Protein AF-A0A1V1ZGG3-F1 (afdb_monomer_lite)

pLDDT: mean 71.52, std 16.76, range [38.59, 93.38]

Structure (mmCIF, N/CA/C/O backbone):
data_AF-A0A1V1ZGG3-F1
#
_entry.id   AF-A0A1V1ZGG3-F1
#
loop_
_atom_site.group_PDB
_atom_site.id
_atom_site.type_symbol
_atom_site.label_atom_id
_atom_site.label_alt_id
_atom_site.label_comp_id
_atom_site.label_asym_id
_atom_site.label_entity_id
_atom_site.label_seq_id
_atom_site.pdbx_PDB_ins_code
_atom_site.Cartn_x
_atom_site.Cartn_y
_atom_site.Cartn_z
_atom_site.occupancy
_atom_site.B_iso_or_equiv
_atom_site.auth_seq_id
_atom_site.auth_comp_id
_atom_site.auth_asym_id
_atom_site.auth_atom_id
_atom_site.pdbx_PDB_model_num
ATOM 1 N N . MET A 1 1 ? 74.181 4.636 -31.728 1.00 47.56 1 MET A N 1
ATOM 2 C CA . MET A 1 1 ? 72.872 4.393 -31.079 1.00 47.56 1 MET A CA 1
ATOM 3 C C . MET A 1 1 ? 72.251 5.732 -30.737 1.00 47.56 1 MET A C 1
ATOM 5 O O . MET A 1 1 ? 72.722 6.332 -29.792 1.00 47.56 1 MET A O 1
ATOM 9 N N . ASN A 1 2 ? 71.294 6.224 -31.530 1.00 45.53 2 ASN A N 1
ATOM 10 C CA . ASN A 1 2 ? 70.397 7.345 -31.198 1.00 45.53 2 ASN A CA 1
ATOM 11 C C . ASN A 1 2 ? 69.376 7.487 -32.340 1.00 45.53 2 ASN A C 1
ATOM 13 O O . ASN A 1 2 ? 69.535 8.330 -33.212 1.00 45.53 2 ASN A O 1
ATOM 17 N N . PHE A 1 3 ? 68.368 6.614 -32.387 1.00 45.53 3 PHE A N 1
ATOM 18 C CA . PHE A 1 3 ? 67.240 6.777 -33.323 1.00 45.53 3 PHE A CA 1
ATOM 19 C C . PHE A 1 3 ? 65.883 6.365 -32.722 1.00 45.53 3 PHE A C 1
ATOM 21 O O . PHE A 1 3 ? 64.872 6.354 -33.410 1.00 45.53 3 PHE A O 1
ATOM 28 N N . ILE A 1 4 ? 65.835 6.073 -31.414 1.00 53.41 4 ILE A N 1
ATOM 29 C CA . ILE A 1 4 ? 64.627 5.613 -30.699 1.00 53.41 4 ILE A CA 1
ATOM 30 C C . ILE A 1 4 ? 64.236 6.629 -29.616 1.00 53.41 4 ILE A C 1
ATOM 32 O O . ILE A 1 4 ? 64.001 6.288 -28.463 1.00 53.41 4 ILE A O 1
ATOM 36 N N . LYS A 1 5 ? 64.238 7.922 -29.948 1.00 44.56 5 LYS A N 1
ATOM 37 C CA . LYS A 1 5 ? 63.677 8.957 -29.054 1.00 44.56 5 LYS A CA 1
ATOM 38 C C . LYS A 1 5 ? 62.663 9.879 -29.728 1.00 44.56 5 LYS A C 1
ATOM 40 O O . LYS A 1 5 ? 61.974 10.613 -29.036 1.00 44.56 5 LYS A O 1
ATOM 45 N N . SER A 1 6 ? 62.496 9.781 -31.048 1.00 47.16 6 SER A N 1
ATOM 46 C CA . SER A 1 6 ? 61.600 10.652 -31.821 1.00 47.16 6 SER A CA 1
ATOM 47 C C . SER A 1 6 ? 60.366 9.931 -32.379 1.00 47.16 6 SER A C 1
ATOM 49 O O . SER A 1 6 ? 59.844 10.326 -33.415 1.00 47.16 6 SER A O 1
ATOM 51 N N . LEU A 1 7 ? 59.897 8.868 -31.715 1.00 43.25 7 LEU A N 1
ATOM 52 C CA . LEU A 1 7 ? 58.613 8.225 -32.048 1.00 43.25 7 LEU A CA 1
ATOM 53 C C . LEU A 1 7 ? 57.619 8.202 -30.873 1.00 43.25 7 LEU A C 1
ATOM 55 O O . LEU A 1 7 ? 56.515 7.694 -31.007 1.00 43.25 7 LEU A O 1
ATOM 59 N N . PHE A 1 8 ? 57.978 8.789 -29.727 1.00 46.00 8 PHE A N 1
ATOM 60 C CA . PHE A 1 8 ? 57.129 8.793 -28.526 1.00 46.00 8 PHE A CA 1
ATOM 61 C C . PHE A 1 8 ? 56.302 10.071 -28.330 1.00 46.00 8 PHE A C 1
ATOM 63 O O . PHE A 1 8 ? 55.554 10.172 -27.364 1.00 46.00 8 PHE A O 1
ATOM 70 N N . LEU A 1 9 ? 56.419 11.047 -29.233 1.00 45.72 9 LEU A N 1
ATOM 71 C CA . LEU A 1 9 ? 55.769 12.355 -29.087 1.00 45.72 9 LEU A CA 1
ATOM 72 C C . LEU A 1 9 ? 54.541 12.560 -29.982 1.00 45.72 9 LEU A C 1
ATOM 74 O O . LEU A 1 9 ? 53.894 13.595 -29.870 1.00 45.72 9 LEU A O 1
ATOM 78 N N . PHE A 1 10 ? 54.166 11.581 -30.814 1.00 43.19 10 PHE A N 1
ATOM 79 C CA . PHE A 1 10 ? 52.987 11.707 -31.683 1.00 43.19 10 PHE A CA 1
ATOM 80 C C . PHE A 1 10 ? 51.725 11.004 -31.155 1.00 43.19 10 PHE A C 1
ATOM 82 O O . PHE A 1 10 ? 50.633 11.235 -31.661 1.00 43.19 10 PHE A O 1
ATOM 89 N N . THR A 1 11 ? 51.819 10.184 -30.106 1.00 46.72 11 THR A N 1
ATOM 90 C CA . THR A 1 11 ? 50.662 9.435 -29.575 1.00 46.72 11 THR A CA 1
ATOM 91 C C . THR A 1 11 ? 49.850 10.179 -28.515 1.00 46.72 11 THR A C 1
ATOM 93 O O . THR A 1 11 ? 48.767 9.721 -28.160 1.00 46.72 11 THR A O 1
ATOM 96 N N . ILE A 1 12 ? 50.302 11.343 -28.037 1.00 49.97 12 ILE A N 1
ATOM 97 C CA . ILE A 1 12 ? 49.595 12.087 -26.977 1.00 49.97 12 ILE A CA 1
ATOM 98 C C . ILE A 1 12 ? 48.511 13.023 -27.548 1.00 49.97 12 ILE A C 1
ATOM 100 O O . ILE A 1 12 ? 47.586 13.404 -26.836 1.00 49.97 12 ILE A O 1
ATOM 104 N N . PHE A 1 13 ? 48.534 13.337 -28.848 1.00 44.72 13 PHE A N 1
ATOM 105 C CA . PHE A 1 13 ? 47.589 14.302 -29.429 1.00 44.72 13 PHE A CA 1
ATOM 106 C C . PHE A 1 13 ? 46.257 13.703 -29.917 1.00 44.72 13 PHE A C 1
ATOM 108 O O . PHE A 1 13 ? 45.306 14.443 -30.160 1.00 44.72 13 PHE A O 1
ATOM 115 N N . CYS A 1 14 ? 46.127 12.374 -30.005 1.00 46.19 14 CYS A N 1
ATOM 116 C CA . CYS A 1 14 ? 44.873 11.738 -30.438 1.00 46.19 14 CYS A CA 1
ATOM 117 C C . CYS A 1 14 ? 43.852 11.506 -29.311 1.00 46.19 14 CYS A C 1
ATOM 119 O O . CYS A 1 14 ? 42.722 11.129 -29.604 1.00 46.19 14 CYS A O 1
ATOM 121 N N . GLN A 1 15 ? 44.188 11.755 -28.040 1.00 45.03 15 GLN A N 1
ATOM 122 C CA . GLN A 1 15 ? 43.235 11.555 -26.934 1.00 45.03 15 GLN A CA 1
ATOM 123 C C . GLN A 1 15 ? 42.323 12.760 -26.646 1.00 45.03 15 GLN A C 1
ATOM 125 O O . GLN A 1 15 ? 41.449 12.662 -25.790 1.00 45.03 15 GLN A O 1
ATOM 130 N N . LEU A 1 16 ? 42.466 13.881 -27.365 1.00 47.28 16 LEU A N 1
ATOM 131 C CA . LEU A 1 16 ? 41.717 15.114 -27.072 1.00 47.28 16 LEU A CA 1
ATOM 132 C C . LEU A 1 16 ? 40.531 15.408 -28.005 1.00 47.28 16 LEU A C 1
ATOM 134 O O . LEU A 1 16 ? 39.788 16.349 -27.746 1.00 47.28 16 LEU A O 1
ATOM 138 N N . VAL A 1 17 ? 40.284 14.597 -29.041 1.00 45.75 17 VAL A N 1
ATOM 139 C CA . VAL A 1 17 ? 39.146 14.803 -29.968 1.00 45.75 17 VAL A CA 1
ATOM 140 C C . VAL A 1 17 ? 38.328 13.526 -30.140 1.00 45.75 17 VAL A C 1
ATOM 142 O O . VAL A 1 17 ? 37.977 13.088 -31.230 1.00 45.75 17 VAL A O 1
ATOM 145 N N . SER A 1 18 ? 38.008 12.887 -29.024 1.00 39.28 18 SER A N 1
ATOM 146 C CA . SER A 1 18 ? 36.837 12.011 -28.941 1.00 39.28 18 SER A CA 1
ATOM 147 C C . SER A 1 18 ? 36.052 12.329 -27.676 1.00 39.28 18 SER A C 1
ATOM 149 O O . SER A 1 18 ? 35.571 11.449 -26.976 1.00 39.28 18 SER A O 1
ATOM 151 N N . CYS A 1 19 ? 35.858 13.629 -27.432 1.00 43.53 19 CYS A N 1
ATOM 152 C CA . CYS A 1 19 ? 34.674 14.131 -26.742 1.00 43.53 19 CYS A CA 1
ATOM 153 C C . CYS A 1 19 ? 33.483 14.008 -27.714 1.00 43.53 19 CYS A C 1
ATOM 155 O O . CYS A 1 19 ? 32.870 14.991 -28.120 1.00 43.53 19 CYS A O 1
ATOM 157 N N . ASN A 1 20 ? 33.225 12.787 -28.189 1.00 41.34 20 ASN A N 1
ATOM 158 C CA . ASN A 1 20 ? 31.977 12.489 -28.861 1.00 41.34 20 ASN A CA 1
ATOM 159 C C . ASN A 1 20 ? 30.943 12.412 -27.755 1.00 41.34 20 ASN A C 1
ATOM 161 O O . ASN A 1 20 ? 31.029 11.542 -26.888 1.00 41.34 20 ASN A O 1
ATOM 165 N N . LEU A 1 21 ? 30.039 13.393 -27.788 1.00 44.09 21 LEU A N 1
ATOM 166 C CA . LEU A 1 21 ? 28.764 13.422 -27.095 1.00 44.09 21 LEU A CA 1
ATOM 167 C C . LEU A 1 21 ? 28.343 12.004 -26.707 1.00 44.09 21 LEU A C 1
ATOM 169 O O . LEU A 1 21 ? 27.939 11.216 -27.567 1.00 44.09 21 LEU A O 1
ATOM 173 N N . LEU A 1 22 ? 28.392 11.692 -25.409 1.00 41.44 22 LEU A N 1
ATOM 174 C CA . LEU A 1 22 ? 27.482 10.675 -24.913 1.00 41.44 22 LEU A CA 1
ATOM 175 C C . LEU A 1 22 ? 26.085 11.146 -25.333 1.00 41.44 22 LEU A C 1
ATOM 177 O O . LEU A 1 22 ? 25.729 12.287 -25.009 1.00 41.44 22 LEU A O 1
ATOM 181 N N . PRO A 1 23 ? 25.298 10.338 -26.066 1.00 38.59 23 PRO A N 1
ATOM 182 C CA . PRO A 1 23 ? 23.903 10.673 -26.256 1.00 38.59 23 PRO A CA 1
ATOM 183 C C . PRO A 1 23 ? 23.330 10.850 -24.855 1.00 38.59 23 PRO A C 1
ATOM 185 O O . PRO A 1 23 ? 23.535 9.985 -24.000 1.00 38.59 23 PRO A O 1
ATOM 188 N N . SER A 1 24 ? 22.704 12.007 -24.616 1.00 44.50 24 SER A N 1
ATOM 189 C CA . SER A 1 24 ? 21.881 12.270 -23.440 1.00 44.50 24 SER A CA 1
ATOM 190 C C . SER A 1 24 ? 21.019 11.034 -23.225 1.00 44.50 24 SER A C 1
ATOM 192 O O . SER A 1 24 ? 20.082 10.773 -23.984 1.00 44.50 24 SER A O 1
ATOM 194 N N . LYS A 1 25 ? 21.446 10.182 -22.288 1.00 40.53 25 LYS A N 1
ATOM 195 C CA . LYS A 1 25 ? 20.768 8.932 -21.995 1.00 40.53 25 LYS A CA 1
ATOM 196 C C . LYS A 1 25 ? 19.448 9.395 -21.413 1.00 40.53 25 LYS A C 1
ATOM 198 O O . LYS A 1 25 ? 19.455 10.058 -20.378 1.00 40.53 25 LYS A O 1
ATOM 203 N N . ILE A 1 26 ? 18.382 9.133 -22.168 1.00 45.03 26 ILE A N 1
ATOM 204 C CA . ILE A 1 26 ? 16.974 9.315 -21.823 1.00 45.03 26 ILE A CA 1
ATOM 205 C C . ILE A 1 26 ? 16.865 9.287 -20.302 1.00 45.03 26 ILE A C 1
ATOM 207 O O . ILE A 1 26 ? 17.138 8.247 -19.696 1.00 45.03 26 ILE A O 1
ATOM 211 N N . GLN A 1 27 ? 16.594 10.451 -19.698 1.00 39.44 27 GLN A N 1
ATOM 212 C CA . GLN A 1 27 ? 16.343 10.535 -18.265 1.00 39.44 27 GLN A CA 1
ATOM 213 C C . GLN A 1 27 ? 15.330 9.435 -17.953 1.00 39.44 27 GLN A C 1
ATOM 215 O O . GLN A 1 27 ? 14.279 9.415 -18.603 1.00 39.44 27 GLN A O 1
ATOM 220 N N . PRO A 1 28 ? 15.638 8.487 -17.049 1.00 42.47 28 PRO A N 1
ATOM 221 C CA . PRO A 1 28 ? 14.635 7.527 -16.630 1.00 42.47 28 PRO A CA 1
ATOM 222 C C . PRO A 1 28 ? 13.440 8.356 -16.178 1.00 42.47 28 PRO A C 1
ATOM 224 O O . PRO A 1 28 ? 13.616 9.267 -15.366 1.00 42.47 28 PRO A O 1
ATOM 227 N N . GLN A 1 29 ? 12.271 8.118 -16.780 1.00 48.06 29 GLN A N 1
ATOM 228 C CA . GLN A 1 29 ? 11.026 8.727 -16.334 1.00 48.06 29 GLN A CA 1
ATOM 229 C C . GLN A 1 29 ? 10.900 8.390 -14.850 1.00 48.06 29 GLN A C 1
ATOM 231 O O . GLN A 1 29 ? 10.580 7.269 -14.467 1.00 48.06 29 GLN A O 1
ATOM 236 N N . THR A 1 30 ? 11.269 9.346 -14.001 1.00 52.25 30 THR A N 1
ATOM 237 C CA . THR A 1 30 ? 10.976 9.341 -12.575 1.00 52.25 30 THR A CA 1
ATOM 238 C C . THR A 1 30 ? 9.501 9.015 -12.452 1.00 52.25 30 THR A C 1
ATOM 240 O O . THR A 1 30 ? 8.712 9.694 -13.112 1.00 52.25 30 THR A O 1
ATOM 243 N N . ALA A 1 31 ? 9.126 7.984 -11.678 1.00 54.38 31 ALA A N 1
ATOM 244 C CA . ALA A 1 31 ? 7.707 7.653 -11.602 1.00 54.38 31 ALA A CA 1
ATOM 245 C C . ALA A 1 31 ? 6.905 8.873 -11.205 1.00 54.38 31 ALA A C 1
ATOM 247 O O . ALA A 1 31 ? 7.372 9.743 -10.459 1.00 54.38 31 ALA A O 1
ATOM 248 N N . ASP A 1 32 ? 5.713 8.904 -11.773 1.00 62.09 32 ASP A N 1
ATOM 249 C CA . ASP A 1 32 ? 4.883 10.074 -11.779 1.00 62.09 32 ASP A CA 1
ATOM 250 C C . ASP A 1 32 ? 4.445 10.390 -10.349 1.00 62.09 32 ASP A C 1
ATOM 252 O O . ASP A 1 32 ? 3.502 9.810 -9.804 1.00 62.09 32 ASP A O 1
ATOM 256 N N . LEU A 1 33 ? 5.157 11.337 -9.731 1.00 62.19 33 LEU A N 1
ATOM 257 C CA . LEU A 1 33 ? 4.754 11.993 -8.495 1.00 62.19 33 LEU A CA 1
ATOM 258 C C . LEU A 1 33 ? 3.293 12.465 -8.607 1.00 62.19 33 LEU A C 1
ATOM 260 O O . LEU A 1 33 ? 2.595 12.506 -7.597 1.00 62.19 33 LEU A O 1
ATOM 264 N N . GLY A 1 34 ? 2.818 12.749 -9.826 1.00 69.38 34 GLY A N 1
ATOM 265 C CA . GLY A 1 34 ? 1.431 13.043 -10.147 1.00 69.38 34 GLY A CA 1
ATOM 266 C C . GLY A 1 34 ? 0.444 11.979 -9.675 1.00 69.38 34 GLY A C 1
ATOM 267 O O . GLY A 1 34 ? -0.545 12.355 -9.056 1.00 69.38 34 GLY A O 1
ATOM 268 N N . GLU A 1 35 ? 0.700 10.678 -9.855 1.00 71.31 35 GLU A N 1
ATOM 269 C CA . GLU A 1 35 ? -0.233 9.635 -9.387 1.00 71.31 35 GLU A CA 1
ATOM 270 C C . GLU A 1 35 ? -0.225 9.494 -7.857 1.00 71.31 35 GLU A C 1
ATOM 272 O O . GLU A 1 35 ? -1.278 9.337 -7.242 1.00 71.31 35 GLU A O 1
ATOM 277 N N . ALA A 1 36 ? 0.927 9.661 -7.200 1.00 69.25 36 ALA A N 1
ATOM 278 C CA . ALA A 1 36 ? 0.989 9.682 -5.735 1.00 69.25 36 ALA A CA 1
ATOM 279 C C . ALA A 1 36 ? 0.295 10.927 -5.139 1.00 69.25 36 ALA A C 1
ATOM 281 O O . ALA A 1 36 ? -0.428 10.833 -4.145 1.00 69.25 36 ALA A O 1
ATOM 282 N N . ILE A 1 37 ? 0.473 12.098 -5.763 1.00 71.69 37 ILE A N 1
ATOM 283 C CA . ILE A 1 37 ? -0.243 13.332 -5.407 1.00 71.69 37 ILE A CA 1
ATOM 284 C C . ILE A 1 37 ? -1.741 13.150 -5.648 1.00 71.69 37 ILE A C 1
ATOM 286 O O . ILE A 1 37 ? -2.552 13.531 -4.801 1.00 71.69 37 ILE A O 1
ATOM 290 N N . LYS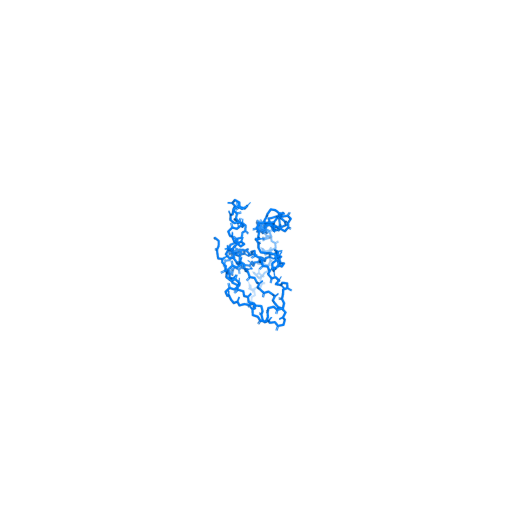 A 1 38 ? -2.118 12.538 -6.771 1.00 76.62 38 LYS A N 1
ATOM 291 C CA . LYS A 1 38 ? -3.503 12.222 -7.104 1.00 76.62 38 LYS A CA 1
ATOM 292 C C . LYS A 1 38 ? -4.106 11.302 -6.055 1.00 76.62 38 LYS A C 1
ATOM 294 O O . LYS A 1 38 ? -5.161 11.642 -5.557 1.00 76.62 38 LYS A O 1
ATOM 299 N N . MET A 1 39 ? -3.431 10.243 -5.605 1.00 75.06 39 MET A N 1
ATOM 300 C CA . MET A 1 39 ? -3.907 9.395 -4.499 1.00 75.06 39 MET A CA 1
ATOM 301 C C . MET A 1 39 ? -4.105 10.163 -3.193 1.00 75.06 39 MET A C 1
ATOM 303 O O . MET A 1 39 ? -5.146 10.031 -2.556 1.00 75.06 39 MET A O 1
ATOM 307 N N . ASN A 1 40 ? -3.135 10.997 -2.806 1.00 71.94 40 ASN A N 1
ATOM 308 C CA . ASN A 1 40 ? -3.232 11.784 -1.576 1.00 71.94 40 ASN A CA 1
ATOM 309 C C . ASN A 1 40 ? -4.360 12.833 -1.640 1.00 71.94 40 ASN A C 1
ATOM 311 O O . ASN A 1 40 ? -4.913 13.231 -0.619 1.00 71.94 40 ASN A O 1
ATOM 315 N N . THR A 1 41 ? -4.707 13.284 -2.848 1.00 69.19 41 THR A N 1
ATOM 316 C CA . THR A 1 41 ? -5.809 14.226 -3.100 1.00 69.19 41 THR A CA 1
ATOM 317 C C . THR A 1 41 ? -7.121 13.535 -3.484 1.00 69.19 41 THR A C 1
ATOM 319 O O . THR A 1 41 ? -8.169 14.189 -3.492 1.00 69.19 41 THR A O 1
ATOM 322 N N . ASN A 1 42 ? -7.103 12.224 -3.748 1.00 73.06 42 ASN A N 1
ATOM 323 C CA . ASN A 1 42 ? -8.261 11.447 -4.164 1.00 73.06 42 ASN A CA 1
ATOM 324 C C . ASN A 1 42 ? -9.170 11.205 -2.954 1.00 73.06 42 ASN A C 1
ATOM 326 O O . ASN A 1 42 ? -9.034 10.242 -2.194 1.00 73.06 42 ASN A O 1
ATOM 330 N N . LYS A 1 43 ? -10.127 12.122 -2.792 1.00 73.94 43 LYS A N 1
ATOM 331 C CA . LYS A 1 43 ? -11.149 12.069 -1.744 1.00 73.94 43 LYS A CA 1
ATOM 332 C C . LYS A 1 43 ? -11.989 10.795 -1.812 1.00 73.94 43 LYS A C 1
ATOM 334 O O . LYS A 1 43 ? -12.469 10.360 -0.773 1.00 73.94 43 LYS A O 1
ATOM 339 N N . GLU A 1 44 ? -12.151 10.199 -2.992 1.00 79.38 44 GLU A N 1
ATOM 340 C CA . GLU A 1 44 ? -12.952 8.993 -3.183 1.00 79.38 44 GLU A CA 1
ATOM 341 C C . GLU A 1 44 ? -12.266 7.775 -2.559 1.00 79.38 44 GLU A C 1
ATOM 343 O O . GLU A 1 44 ? -12.872 7.120 -1.708 1.00 79.38 44 GLU A O 1
ATOM 348 N N . VAL A 1 45 ? -10.970 7.574 -2.838 1.00 79.06 45 VAL A N 1
ATOM 349 C CA . VAL A 1 45 ? -10.147 6.543 -2.176 1.00 79.06 45 VAL A CA 1
ATOM 350 C C . VAL A 1 45 ? -10.185 6.737 -0.659 1.00 79.06 45 VAL A C 1
ATOM 352 O O . VAL A 1 45 ? -10.476 5.793 0.071 1.00 79.06 45 VAL A O 1
ATOM 355 N N . MET A 1 46 ? -9.983 7.967 -0.167 1.00 79.50 46 MET A N 1
ATOM 356 C CA . MET A 1 46 ? -9.982 8.238 1.280 1.00 79.50 46 MET A CA 1
ATOM 357 C C . MET A 1 46 ? -11.353 8.010 1.926 1.00 79.50 46 MET A C 1
ATOM 359 O O . MET A 1 46 ? -11.429 7.642 3.095 1.00 79.50 46 MET A O 1
ATOM 363 N N . SER A 1 47 ? -12.438 8.228 1.181 1.00 80.56 47 SER A N 1
ATOM 364 C CA . SER A 1 47 ? -13.806 8.049 1.676 1.00 80.56 47 SER A CA 1
ATOM 365 C C . SER A 1 47 ? -14.281 6.592 1.679 1.00 80.56 47 SER A C 1
ATOM 367 O O . SER A 1 47 ? -15.131 6.246 2.500 1.00 80.56 47 SER A O 1
ATOM 369 N N . LYS A 1 48 ? -13.749 5.748 0.780 1.00 79.81 48 LYS A N 1
ATOM 370 C CA . LYS A 1 48 ? -14.147 4.339 0.597 1.00 79.81 48 LYS A CA 1
ATOM 371 C C . LYS A 1 48 ? -13.383 3.366 1.493 1.00 79.81 48 LYS A C 1
ATOM 373 O O . LYS A 1 48 ? -13.879 2.269 1.758 1.00 79.81 48 LYS A O 1
ATOM 378 N N . VAL A 1 49 ? -12.219 3.769 2.006 1.00 80.50 49 VAL A N 1
ATOM 379 C CA . VAL A 1 49 ? -11.541 3.045 3.089 1.00 80.50 49 VAL A CA 1
ATOM 380 C C . VAL A 1 49 ? -12.455 3.089 4.318 1.00 80.50 49 VAL A C 1
ATOM 382 O O . VAL A 1 49 ? -12.646 4.116 4.963 1.00 80.50 49 VAL A O 1
ATOM 385 N N . THR A 1 50 ? -13.109 1.963 4.583 1.00 59.22 50 THR A N 1
ATOM 386 C CA . THR A 1 50 ? -14.407 1.870 5.262 1.00 59.22 50 THR A CA 1
ATOM 387 C C . THR A 1 50 ? -14.280 2.013 6.774 1.00 59.22 50 THR A C 1
ATOM 389 O O . THR A 1 50 ? -15.238 2.381 7.458 1.00 59.22 50 THR A O 1
ATOM 392 N N . ARG A 1 51 ? -13.089 1.741 7.314 1.00 66.12 51 ARG A N 1
ATOM 393 C CA . ARG A 1 51 ? -12.806 1.878 8.744 1.00 66.12 51 ARG A CA 1
ATOM 394 C C . ARG A 1 51 ? -12.095 3.190 9.044 1.00 66.12 51 ARG A C 1
ATOM 396 O O . ARG A 1 51 ? -10.984 3.431 8.580 1.00 66.12 51 ARG A O 1
ATOM 403 N N . LYS A 1 52 ? -12.746 3.999 9.884 1.00 71.00 52 LYS A N 1
ATOM 404 C CA . LYS A 1 52 ? -12.225 5.243 10.475 1.00 71.00 52 LYS A CA 1
ATOM 405 C C . LYS A 1 52 ? -11.415 4.985 11.751 1.00 71.00 52 LYS A C 1
ATOM 407 O O . LYS A 1 52 ? -11.297 5.873 12.582 1.00 71.00 52 LYS A O 1
ATOM 412 N N . ASP A 1 53 ? -10.915 3.765 11.930 1.00 75.81 53 ASP A N 1
ATOM 413 C CA . ASP A 1 53 ? -10.085 3.343 13.066 1.00 75.81 53 ASP A CA 1
ATOM 414 C C . ASP A 1 53 ? -8.601 3.690 12.871 1.00 75.81 53 ASP A C 1
ATOM 416 O O . ASP A 1 53 ? -7.784 3.503 13.773 1.00 75.81 53 ASP A O 1
ATOM 420 N N . SER A 1 54 ? -8.249 4.211 11.693 1.00 76.00 54 SER A N 1
ATOM 421 C CA . SER A 1 54 ? -6.889 4.561 11.317 1.00 76.00 54 SER A CA 1
ATOM 422 C C . SER A 1 54 ? -6.831 5.765 10.384 1.00 76.00 54 SER A C 1
ATOM 424 O O . SER A 1 54 ? -7.661 5.927 9.491 1.00 76.00 54 SER A O 1
ATOM 426 N N . LEU A 1 55 ? -5.800 6.587 10.566 1.00 83.44 55 LEU A N 1
ATOM 427 C CA . LEU A 1 55 ? -5.344 7.535 9.561 1.00 83.44 55 LEU A CA 1
ATOM 428 C C . LEU A 1 55 ? -4.487 6.782 8.535 1.00 83.44 55 LEU A C 1
ATOM 430 O O . LEU A 1 55 ? -3.607 6.000 8.904 1.00 83.44 55 LEU A O 1
ATOM 434 N N . VAL A 1 56 ? -4.735 7.031 7.251 1.00 84.88 56 VAL A N 1
ATOM 435 C CA . VAL A 1 56 ? -4.003 6.423 6.136 1.00 84.88 56 VAL A CA 1
ATOM 436 C C . VAL A 1 56 ? -3.252 7.518 5.389 1.00 84.88 56 VAL A C 1
ATOM 438 O O . VAL A 1 56 ? -3.870 8.467 4.919 1.00 84.88 56 VAL A O 1
ATOM 441 N N . ASN A 1 57 ? -1.931 7.379 5.260 1.00 86.31 57 ASN A N 1
ATOM 442 C CA . ASN A 1 57 ? -1.098 8.306 4.493 1.00 86.31 57 ASN A CA 1
ATOM 443 C C . ASN A 1 57 ? -0.412 7.587 3.335 1.00 86.31 57 ASN A C 1
ATOM 445 O O . ASN A 1 57 ? 0.175 6.519 3.513 1.00 86.31 57 ASN A O 1
ATOM 449 N N . PHE A 1 58 ? -0.407 8.230 2.173 1.00 85.88 58 PHE A N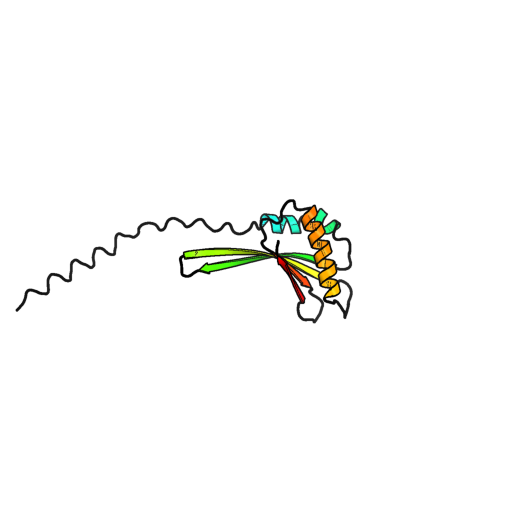 1
ATOM 450 C CA . PHE A 1 58 ? 0.238 7.729 0.966 1.00 85.88 58 PHE A CA 1
ATOM 451 C C . PHE A 1 58 ? 1.564 8.454 0.764 1.00 85.88 58 PHE A C 1
ATOM 453 O O . PHE A 1 58 ? 1.669 9.669 0.917 1.00 85.88 58 PHE A O 1
ATOM 460 N N . SER A 1 59 ? 2.603 7.696 0.449 1.00 84.75 59 SER A N 1
ATOM 461 C CA . SER A 1 59 ? 3.915 8.216 0.077 1.00 84.75 59 SER A CA 1
ATOM 462 C C . SER A 1 59 ? 4.541 7.311 -0.976 1.00 84.75 59 SER A C 1
ATOM 464 O O . SER A 1 59 ? 3.983 6.276 -1.321 1.00 84.75 59 SER A O 1
ATOM 466 N N . TYR A 1 60 ? 5.683 7.705 -1.522 1.00 83.38 60 TYR A N 1
ATOM 467 C CA . TYR A 1 60 ? 6.287 7.024 -2.659 1.00 83.38 60 TYR A CA 1
ATOM 468 C C . TYR A 1 60 ? 7.786 6.849 -2.454 1.00 83.38 60 TYR A C 1
ATOM 470 O O . TYR A 1 60 ? 8.455 7.721 -1.895 1.00 83.38 60 TYR A O 1
ATOM 478 N N . GLN A 1 61 ? 8.305 5.719 -2.926 1.00 85.69 61 GLN A N 1
ATOM 479 C CA . GLN A 1 61 ? 9.729 5.438 -2.959 1.00 85.69 61 GLN A CA 1
ATOM 480 C C . GLN A 1 61 ? 10.135 4.883 -4.325 1.00 85.69 61 GLN A C 1
ATOM 482 O O . GLN A 1 61 ? 9.606 3.866 -4.768 1.00 85.69 61 GLN A O 1
ATOM 487 N N . SER A 1 62 ? 11.131 5.508 -4.955 1.00 83.56 62 SER A N 1
ATOM 488 C CA . SER A 1 62 ? 11.861 4.930 -6.090 1.00 83.56 62 SER A CA 1
ATOM 489 C C . SER A 1 62 ? 13.189 4.357 -5.621 1.00 83.56 62 SER A C 1
ATOM 491 O O . SER A 1 62 ? 13.928 5.007 -4.879 1.00 83.56 62 SER A O 1
ATOM 493 N N . LYS A 1 63 ? 13.540 3.176 -6.118 1.00 83.75 63 LYS A N 1
ATOM 494 C CA . LYS A 1 63 ? 14.903 2.649 -6.068 1.00 83.75 63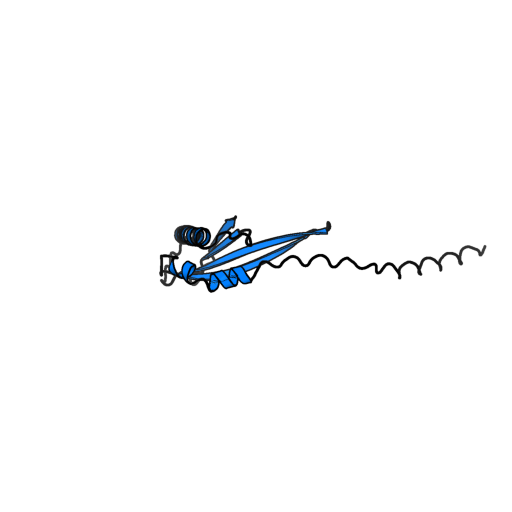 LYS A CA 1
ATOM 495 C C . LYS A 1 63 ? 15.427 2.534 -7.488 1.00 83.75 63 LYS A C 1
ATOM 497 O O . LYS A 1 63 ? 14.848 1.831 -8.306 1.00 83.75 63 LYS A O 1
ATOM 502 N N . ILE A 1 64 ? 16.524 3.227 -7.771 1.00 82.19 64 ILE A N 1
ATOM 503 C CA . ILE A 1 64 ? 17.233 3.122 -9.045 1.00 82.19 64 ILE A CA 1
ATOM 504 C C . ILE A 1 64 ? 18.424 2.199 -8.814 1.00 82.19 64 ILE A C 1
ATOM 506 O O . ILE A 1 64 ? 19.266 2.470 -7.960 1.00 82.19 64 ILE A O 1
ATOM 51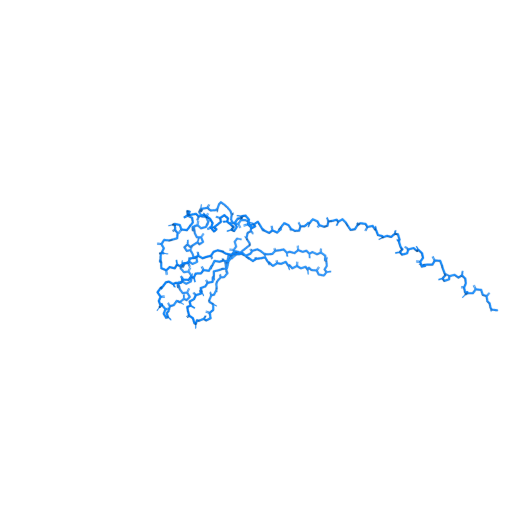0 N N . SER A 1 65 ? 18.478 1.103 -9.561 1.00 78.75 65 SER A N 1
ATOM 511 C CA . SER A 1 65 ? 19.614 0.191 -9.588 1.00 78.75 65 SER A CA 1
ATOM 512 C C . SER A 1 65 ? 20.341 0.357 -10.914 1.00 78.75 65 SER A C 1
ATOM 514 O O . SER A 1 65 ? 19.743 0.251 -11.986 1.00 78.75 65 SER A O 1
ATOM 516 N N . THR A 1 66 ? 21.637 0.642 -10.847 1.00 75.38 66 THR A N 1
ATOM 517 C CA . THR A 1 66 ? 22.513 0.740 -12.015 1.00 75.38 66 THR A CA 1
ATOM 518 C C . THR A 1 66 ? 23.434 -0.466 -12.040 1.00 75.38 66 THR A C 1
ATOM 520 O O . THR A 1 66 ? 24.240 -0.658 -11.131 1.00 75.38 66 THR A O 1
ATOM 523 N N . SER A 1 67 ? 23.329 -1.275 -13.088 1.00 73.44 67 SER A N 1
ATOM 524 C CA . SER A 1 67 ? 24.255 -2.372 -13.342 1.00 73.44 67 SER A CA 1
ATOM 525 C C . SER A 1 67 ? 25.572 -1.839 -13.903 1.00 73.44 67 SER A C 1
ATOM 527 O O . SER A 1 67 ? 25.594 -0.972 -14.779 1.00 73.44 67 SER A O 1
ATOM 529 N N . ILE A 1 68 ? 26.673 -2.439 -13.453 1.00 74.25 68 ILE A N 1
ATOM 530 C CA . ILE A 1 68 ? 28.035 -2.246 -13.979 1.00 74.25 68 ILE A CA 1
ATOM 531 C C . ILE A 1 68 ? 28.153 -2.566 -15.480 1.00 74.25 68 ILE A C 1
ATOM 533 O O . ILE A 1 68 ? 29.075 -2.087 -16.13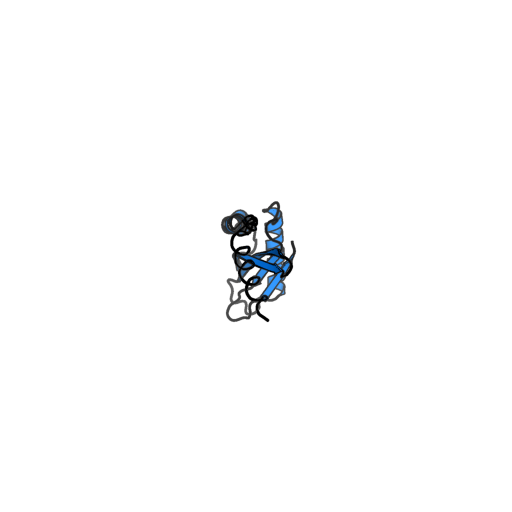1 1.00 74.25 68 ILE A O 1
ATOM 537 N N . PHE A 1 69 ? 27.197 -3.307 -16.052 1.00 79.62 69 PHE A N 1
ATOM 538 C CA . PHE A 1 69 ? 27.154 -3.655 -17.477 1.00 79.62 69 PHE A CA 1
ATOM 539 C C . PHE A 1 69 ? 26.247 -2.735 -18.323 1.00 79.62 69 PHE A C 1
ATOM 541 O O . PHE A 1 69 ? 25.901 -3.074 -19.450 1.00 79.62 69 PHE A O 1
ATOM 548 N N . GLY A 1 70 ? 25.863 -1.556 -17.813 1.00 68.75 70 GLY A N 1
ATOM 549 C CA . GLY A 1 70 ? 25.250 -0.485 -18.620 1.00 68.75 70 GLY A CA 1
ATOM 550 C C . GLY A 1 70 ? 23.716 -0.414 -18.620 1.00 68.75 70 GLY A C 1
ATOM 551 O O . GLY A 1 70 ? 23.152 0.491 -19.249 1.00 68.75 70 GLY A O 1
ATOM 552 N N . GLY A 1 71 ? 23.042 -1.294 -17.877 1.00 72.81 71 GLY A N 1
ATOM 553 C CA . GLY A 1 71 ? 21.593 -1.254 -17.644 1.00 72.81 71 GLY A CA 1
ATOM 554 C C . GLY A 1 71 ? 21.211 -0.455 -16.394 1.00 72.81 71 GLY A C 1
ATOM 555 O O . GLY A 1 71 ? 21.935 -0.459 -15.401 1.00 72.81 71 GLY A O 1
ATOM 556 N N . SER A 1 72 ? 20.061 0.213 -16.432 1.00 74.44 72 SER A N 1
ATOM 557 C CA . SER A 1 72 ? 19.433 0.832 -15.261 1.00 74.44 72 SER A CA 1
ATOM 558 C C . SER A 1 72 ? 18.014 0.301 -15.127 1.00 74.44 72 SER A C 1
ATOM 560 O O . SER A 1 72 ? 17.255 0.381 -16.090 1.00 74.44 72 SER A O 1
ATOM 562 N N . SER A 1 73 ? 17.659 -0.214 -13.956 1.00 80.38 73 SER A N 1
ATOM 563 C CA . SER A 1 73 ? 16.280 -0.556 -13.609 1.00 80.38 73 SER A CA 1
ATOM 564 C C . SER A 1 73 ? 15.794 0.391 -12.521 1.00 80.38 73 SER A C 1
ATOM 566 O O . SER A 1 73 ? 16.528 0.680 -11.572 1.00 80.38 73 SER A O 1
ATOM 568 N N . SER A 1 74 ? 14.560 0.858 -12.633 1.00 80.12 74 SER A N 1
ATOM 569 C CA . SER A 1 74 ? 13.867 1.538 -11.546 1.00 80.12 74 SER A CA 1
ATOM 570 C C . SER A 1 74 ? 12.806 0.610 -10.975 1.00 80.12 74 SER A C 1
ATOM 572 O O . SER A 1 74 ? 12.192 -0.153 -11.709 1.00 80.12 74 SER A O 1
ATOM 574 N N . SER A 1 75 ? 12.645 0.654 -9.656 1.00 85.25 75 SER A N 1
ATOM 575 C CA . SER A 1 75 ? 11.513 0.056 -8.965 1.00 85.25 75 SER A CA 1
ATOM 576 C C . SER A 1 75 ? 10.785 1.132 -8.174 1.00 85.25 75 SER A C 1
ATOM 578 O O . SER A 1 75 ? 11.414 1.959 -7.503 1.00 85.25 75 SER A O 1
ATOM 580 N N . HIS A 1 76 ? 9.468 1.129 -8.275 1.00 85.94 76 HIS A N 1
ATOM 581 C CA . HIS A 1 76 ? 8.555 2.140 -7.791 1.00 85.94 76 HIS A CA 1
ATOM 582 C C . HIS A 1 76 ? 7.590 1.500 -6.806 1.00 85.94 76 HIS A C 1
ATOM 584 O O . HIS A 1 76 ? 6.809 0.620 -7.150 1.00 85.94 76 HIS A O 1
ATOM 590 N N . THR A 1 77 ? 7.644 1.936 -5.553 1.00 88.62 77 THR A N 1
ATOM 591 C CA . THR A 1 77 ? 6.807 1.384 -4.491 1.00 88.62 77 THR A CA 1
ATOM 592 C C . THR A 1 77 ? 5.881 2.458 -3.945 1.00 88.62 77 THR A C 1
ATOM 594 O O . THR A 1 77 ? 6.339 3.511 -3.485 1.00 88.62 77 THR A O 1
ATOM 597 N N . LEU A 1 78 ? 4.578 2.179 -3.955 1.00 87.88 78 LEU A N 1
ATOM 598 C CA . LEU A 1 78 ? 3.599 2.959 -3.208 1.00 87.88 78 LEU A CA 1
ATOM 599 C C . LEU A 1 78 ? 3.711 2.587 -1.730 1.00 87.88 78 LEU A C 1
ATOM 601 O O . LEU A 1 78 ? 3.555 1.429 -1.361 1.00 87.88 78 LEU A O 1
ATOM 605 N N . ILE A 1 79 ? 3.974 3.555 -0.864 1.00 90.31 79 ILE A N 1
ATOM 606 C CA . ILE A 1 79 ? 4.061 3.344 0.579 1.00 90.31 79 ILE A CA 1
ATOM 607 C C . ILE A 1 79 ? 2.754 3.805 1.226 1.00 90.31 79 ILE A C 1
ATOM 609 O O . ILE A 1 79 ? 2.466 5.003 1.250 1.00 90.31 79 ILE A O 1
ATOM 613 N N . VAL A 1 80 ? 1.998 2.874 1.805 1.00 90.00 80 VAL A N 1
ATOM 614 C CA . VAL A 1 80 ? 0.746 3.160 2.521 1.00 90.00 80 VAL A CA 1
ATOM 615 C C . VAL A 1 80 ? 0.986 3.017 4.019 1.00 90.00 80 VAL A C 1
ATOM 617 O O . VAL A 1 80 ? 1.169 1.914 4.530 1.00 90.00 80 VAL A O 1
ATOM 620 N N . LYS A 1 81 ? 1.002 4.136 4.739 1.00 90.25 81 LYS A N 1
ATOM 621 C CA . LYS A 1 81 ? 1.212 4.171 6.189 1.00 90.25 81 LYS A CA 1
ATOM 622 C C . LYS A 1 81 ? -0.127 4.169 6.912 1.00 90.25 81 LYS A C 1
ATOM 624 O O . LYS A 1 81 ? -0.969 5.020 6.643 1.00 90.25 81 LYS A O 1
ATOM 629 N N . LEU A 1 82 ? -0.291 3.238 7.843 1.00 88.50 82 LEU A N 1
ATOM 630 C CA . LEU A 1 82 ? -1.476 3.073 8.676 1.00 88.50 82 LEU A CA 1
ATOM 631 C C . LEU A 1 82 ? -1.153 3.511 10.105 1.00 88.50 82 LEU A C 1
ATOM 633 O O . LEU A 1 82 ? -0.271 2.933 10.741 1.00 88.50 82 LEU A O 1
ATOM 637 N N . PHE A 1 83 ? -1.888 4.503 10.605 1.00 86.00 83 PHE A N 1
ATOM 638 C CA . PHE A 1 83 ? -1.784 5.023 11.968 1.00 86.00 83 PHE A CA 1
ATOM 639 C C . PHE A 1 83 ? -3.106 4.766 12.707 1.00 86.00 83 PHE A C 1
ATOM 641 O O . PHE A 1 83 ? -4.066 5.509 12.504 1.00 86.00 83 PHE A O 1
ATOM 648 N N . PRO A 1 84 ? -3.206 3.709 13.524 1.00 83.94 84 PRO A N 1
ATOM 649 C CA . PRO A 1 84 ? -4.407 3.427 14.313 1.00 83.94 84 PRO A CA 1
ATOM 650 C C . PRO A 1 84 ? -4.695 4.550 15.324 1.00 83.94 84 PRO A C 1
ATOM 652 O O . PRO A 1 84 ? -3.758 5.077 15.924 1.00 83.94 84 PRO A O 1
ATOM 655 N N . PHE A 1 85 ? -5.969 4.899 15.534 1.00 78.12 85 PHE A N 1
ATOM 656 C CA . PHE A 1 85 ? -6.367 5.957 16.478 1.00 78.12 85 PHE A CA 1
ATOM 657 C C . PHE A 1 85 ? -6.463 5.489 17.933 1.00 78.12 85 PHE A C 1
ATOM 659 O O . PHE A 1 85 ? -6.178 6.265 18.842 1.00 78.12 85 PHE A O 1
ATOM 666 N N . GLU A 1 86 ? -6.863 4.241 18.174 1.00 69.31 86 GLU A N 1
ATOM 667 C CA . GLU A 1 86 ? -6.915 3.696 19.532 1.00 69.31 86 GLU A CA 1
ATOM 668 C C . GLU A 1 86 ? -5.548 3.147 19.955 1.00 69.31 86 GLU A C 1
ATOM 670 O O . GLU A 1 86 ? -4.809 2.597 19.130 1.00 69.31 86 GLU A O 1
ATOM 675 N N . ASN A 1 87 ? -5.248 3.248 21.260 1.00 58.53 87 ASN A N 1
ATOM 676 C CA . ASN A 1 87 ? -4.136 2.577 21.951 1.00 58.53 87 ASN A CA 1
ATOM 677 C C . ASN A 1 87 ? -4.328 1.050 21.921 1.00 58.53 87 ASN A C 1
ATOM 679 O O . ASN A 1 87 ? -4.421 0.383 22.949 1.00 58.53 87 ASN A O 1
ATOM 683 N N . SER A 1 88 ? -4.411 0.473 20.726 1.00 51.56 88 SER A N 1
ATOM 684 C CA . SER A 1 88 ? -4.373 -0.962 20.547 1.00 51.56 88 SER A CA 1
ATOM 685 C C . SER A 1 88 ? -2.939 -1.396 20.819 1.00 51.56 88 SER A C 1
ATOM 687 O O . SER A 1 88 ? -2.078 -1.457 19.941 1.00 51.56 88 SER A O 1
ATOM 689 N N . GLU A 1 89 ? -2.687 -1.769 22.069 1.00 51.69 89 GLU A N 1
ATOM 690 C CA . GLU A 1 89 ? -1.517 -2.555 22.461 1.00 51.69 89 GLU A CA 1
ATOM 691 C C . GLU A 1 89 ? -1.371 -3.836 21.608 1.00 51.69 89 GLU A C 1
ATOM 693 O O . GLU A 1 89 ? -0.321 -4.478 21.617 1.00 51.69 89 GLU A O 1
ATOM 698 N N . PHE A 1 90 ? -2.369 -4.160 20.777 1.00 56.91 90 PHE A N 1
ATOM 699 C CA . PHE A 1 90 ? -2.382 -5.230 19.791 1.00 56.91 90 PHE A CA 1
ATOM 700 C C . PHE A 1 90 ? -2.825 -4.766 18.401 1.00 56.91 90 PHE A C 1
ATOM 702 O O . PHE A 1 90 ? -3.821 -5.229 17.852 1.00 56.91 90 PHE A O 1
ATOM 709 N N . THR A 1 91 ? -2.034 -3.910 17.766 1.00 63.50 91 THR A N 1
ATOM 710 C CA . THR A 1 91 ? -2.047 -3.830 16.304 1.00 63.50 91 THR A CA 1
ATOM 711 C C . THR A 1 91 ? -1.277 -5.026 15.736 1.00 63.50 91 THR A C 1
ATOM 713 O O . THR A 1 91 ? -0.048 -5.023 15.653 1.00 63.50 91 THR A O 1
ATOM 716 N N . SER A 1 92 ? -2.001 -6.114 15.470 1.00 75.94 92 SER A N 1
ATOM 717 C CA . SER A 1 92 ? -1.448 -7.400 15.034 1.00 75.94 92 SER A CA 1
ATOM 718 C C . SER A 1 92 ? -1.176 -7.444 13.526 1.00 75.94 92 SER A C 1
ATOM 720 O O . SER A 1 92 ? -1.735 -6.665 12.752 1.00 75.94 92 SER A O 1
ATOM 722 N N . ASN A 1 93 ? -0.397 -8.434 13.083 1.00 80.56 93 ASN A N 1
ATOM 723 C CA . ASN A 1 93 ? -0.261 -8.752 11.657 1.00 80.56 93 ASN A CA 1
ATOM 724 C C . ASN A 1 93 ? -1.622 -8.982 10.976 1.00 80.56 93 ASN A C 1
ATOM 726 O O . ASN A 1 93 ? -1.796 -8.602 9.823 1.00 80.56 93 ASN A O 1
ATOM 730 N N . THR A 1 94 ? -2.608 -9.545 11.684 1.00 84.44 94 THR A N 1
ATOM 731 C CA . THR A 1 94 ? -3.973 -9.728 11.163 1.00 84.44 94 THR A CA 1
ATOM 732 C C . THR A 1 94 ? -4.637 -8.394 10.828 1.00 84.44 94 THR A C 1
ATOM 734 O O . THR A 1 94 ? -5.299 -8.279 9.795 1.00 84.44 94 THR A O 1
ATOM 737 N N . TYR A 1 95 ? -4.442 -7.371 11.668 1.00 85.56 95 TYR A N 1
ATOM 738 C CA . TYR A 1 95 ? -4.922 -6.020 11.383 1.00 85.56 95 TYR A CA 1
ATOM 739 C C . TYR A 1 95 ? -4.264 -5.471 10.114 1.00 85.56 95 TYR A C 1
ATOM 741 O O . TYR A 1 95 ? -4.971 -5.037 9.206 1.00 85.56 95 TYR A O 1
ATOM 749 N N . LEU A 1 96 ? -2.931 -5.561 10.017 1.00 87.50 96 LEU A N 1
ATOM 750 C CA . LEU A 1 96 ? -2.186 -5.114 8.837 1.00 87.50 96 LEU A CA 1
ATOM 751 C C . LEU A 1 96 ? -2.690 -5.807 7.564 1.00 87.50 96 LEU A C 1
ATOM 753 O O . LEU A 1 96 ? -3.084 -5.126 6.630 1.00 87.50 96 LEU A O 1
ATOM 757 N N . GLN A 1 97 ? -2.789 -7.138 7.557 1.00 88.81 97 GLN A N 1
ATOM 758 C CA . GLN A 1 97 ? -3.274 -7.914 6.408 1.00 88.81 97 GLN A CA 1
ATOM 759 C C . GLN A 1 97 ? -4.692 -7.525 5.977 1.00 88.81 97 GLN A C 1
ATOM 761 O O . GLN A 1 97 ? -4.952 -7.326 4.787 1.00 88.81 97 GLN A O 1
ATOM 766 N N . THR A 1 98 ? -5.605 -7.397 6.943 1.00 88.00 98 THR A N 1
ATOM 767 C CA . THR A 1 98 ? -7.006 -7.049 6.669 1.00 88.00 98 THR A CA 1
ATOM 768 C C . THR A 1 98 ? -7.096 -5.660 6.044 1.00 88.00 98 THR A C 1
ATOM 770 O O . THR A 1 98 ? -7.735 -5.483 5.008 1.00 88.00 98 THR A O 1
ATOM 773 N N . ARG A 1 99 ? -6.407 -4.678 6.638 1.00 87.06 99 ARG A N 1
ATOM 774 C CA . ARG A 1 99 ? -6.425 -3.287 6.166 1.00 87.06 99 ARG A CA 1
ATOM 775 C C . ARG A 1 99 ? -5.713 -3.123 4.830 1.00 87.06 99 ARG A C 1
ATOM 777 O O . ARG A 1 99 ? -6.220 -2.415 3.968 1.00 87.06 99 ARG A O 1
ATOM 784 N N . SER A 1 100 ? -4.591 -3.811 4.625 1.00 90.44 100 SER A N 1
ATOM 785 C CA . SER A 1 100 ? -3.890 -3.838 3.339 1.00 90.44 100 SER A CA 1
ATOM 786 C C . SER A 1 100 ? -4.781 -4.355 2.215 1.00 90.44 100 SER A C 1
ATOM 788 O O . SER A 1 100 ? -4.829 -3.747 1.151 1.00 90.44 100 SER A O 1
ATOM 790 N N . SER A 1 101 ? -5.524 -5.437 2.464 1.00 90.25 101 SER A N 1
ATOM 791 C CA . SER A 1 101 ? -6.419 -6.033 1.465 1.00 90.25 101 SER A CA 1
ATOM 792 C C . SER A 1 101 ? -7.582 -5.103 1.115 1.00 90.25 101 SER A C 1
ATOM 794 O O . SER A 1 101 ? -7.883 -4.902 -0.057 1.00 90.25 101 SER A O 1
ATOM 796 N N . GLU A 1 102 ? -8.210 -4.488 2.120 1.00 89.31 102 GLU A N 1
ATOM 797 C CA . GLU A 1 102 ? -9.296 -3.522 1.917 1.00 89.31 102 GLU A CA 1
ATOM 798 C C . GLU A 1 102 ? -8.835 -2.314 1.092 1.00 89.31 102 GLU A C 1
ATOM 800 O O . GLU A 1 102 ? -9.466 -1.963 0.097 1.00 89.31 102 GLU A O 1
ATOM 805 N N . ILE A 1 103 ? -7.709 -1.703 1.473 1.00 88.56 103 ILE A N 1
ATOM 806 C CA . ILE A 1 103 ? -7.178 -0.525 0.782 1.00 88.56 103 ILE A CA 1
ATOM 807 C C . ILE A 1 103 ? -6.740 -0.886 -0.636 1.00 88.56 103 ILE A C 1
ATOM 809 O O . ILE A 1 103 ? -7.024 -0.124 -1.555 1.00 88.56 103 ILE A O 1
ATOM 813 N N . LYS A 1 104 ? -6.097 -2.045 -0.842 1.00 88.88 104 LYS A N 1
ATOM 814 C CA . LYS A 1 104 ? -5.731 -2.499 -2.188 1.00 88.88 104 LYS A CA 1
ATOM 815 C C . LYS A 1 104 ? -6.969 -2.652 -3.071 1.00 88.88 104 LYS A C 1
ATOM 817 O O . LYS A 1 104 ? -6.958 -2.145 -4.181 1.00 88.88 104 LYS A O 1
ATOM 822 N N . ASN A 1 105 ? -8.044 -3.258 -2.568 1.00 88.69 105 ASN A N 1
ATOM 823 C CA . ASN A 1 105 ? -9.280 -3.408 -3.338 1.00 88.69 105 ASN A CA 1
ATOM 824 C C . ASN A 1 105 ? -9.880 -2.055 -3.747 1.00 88.69 105 ASN A C 1
ATOM 826 O O . ASN A 1 105 ? -10.337 -1.913 -4.876 1.00 88.69 105 ASN A O 1
ATOM 830 N N . VAL A 1 106 ? -9.864 -1.057 -2.855 1.00 87.75 106 VAL A N 1
ATOM 831 C CA . VAL A 1 106 ? -10.312 0.304 -3.198 1.00 87.75 106 VAL A CA 1
ATOM 832 C C . VAL A 1 106 ? -9.392 0.918 -4.253 1.00 87.75 106 VAL A C 1
ATOM 834 O O . VAL A 1 106 ? -9.876 1.481 -5.228 1.00 87.75 106 VAL A O 1
ATOM 837 N N . LEU A 1 107 ? -8.072 0.794 -4.101 1.00 86.69 107 LEU A N 1
ATOM 838 C CA . LEU A 1 107 ? -7.120 1.300 -5.092 1.00 86.69 107 LEU A CA 1
ATOM 839 C C . LEU A 1 107 ? -7.324 0.642 -6.462 1.00 86.69 107 LEU A C 1
ATOM 841 O O . LEU A 1 107 ? -7.365 1.355 -7.454 1.00 86.69 107 LEU A O 1
ATOM 845 N N . ASP A 1 108 ? -7.517 -0.676 -6.515 1.00 85.31 108 ASP A N 1
ATOM 846 C CA . ASP A 1 108 ? -7.763 -1.419 -7.756 1.00 85.31 108 ASP A CA 1
ATOM 847 C C . ASP A 1 108 ? -9.088 -0.998 -8.436 1.00 85.31 108 ASP A C 1
ATOM 849 O O . ASP A 1 108 ? -9.212 -1.083 -9.656 1.00 85.31 108 ASP A O 1
ATOM 853 N N . GLN A 1 109 ? -10.089 -0.550 -7.665 1.00 84.62 109 GLN A N 1
ATOM 854 C CA . GLN A 1 109 ? -11.386 -0.089 -8.184 1.00 84.62 109 GLN A CA 1
ATOM 855 C C . GLN A 1 109 ? -11.349 1.361 -8.675 1.00 84.62 109 GLN A C 1
ATOM 857 O O . GLN A 1 109 ? -11.871 1.671 -9.744 1.00 84.62 109 GLN A O 1
ATOM 862 N N . GLU A 1 110 ? -10.744 2.253 -7.890 1.00 81.38 110 GLU A N 1
ATOM 863 C CA . GLU A 1 110 ? -10.719 3.692 -8.178 1.00 81.38 110 GLU A CA 1
ATOM 864 C C . GLU A 1 110 ? -9.597 4.082 -9.140 1.00 81.38 110 GLU A C 1
ATOM 866 O O . GLU A 1 110 ? -9.633 5.152 -9.753 1.00 81.38 110 GLU A O 1
ATOM 871 N N . MET A 1 111 ? -8.576 3.235 -9.262 1.00 75.38 111 MET A N 1
ATOM 872 C CA . MET A 1 111 ? -7.434 3.463 -10.132 1.00 75.38 111 MET A CA 1
ATOM 873 C C . MET A 1 111 ? -7.394 2.374 -11.189 1.00 75.38 111 MET A C 1
ATOM 875 O O . MET A 1 111 ? -7.048 1.229 -10.928 1.00 75.3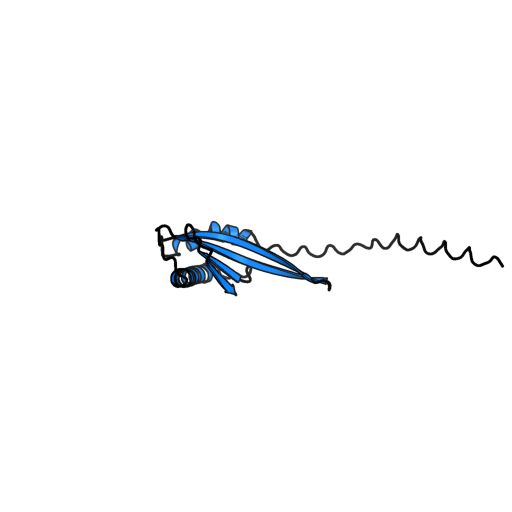8 111 MET A O 1
ATOM 879 N N . THR A 1 112 ? -7.725 2.773 -12.415 1.00 63.66 112 THR A N 1
ATOM 880 C CA . THR A 1 112 ? -7.794 1.906 -13.596 1.00 63.66 112 THR A CA 1
ATOM 881 C C . THR A 1 112 ? -6.509 1.114 -13.837 1.00 63.66 112 THR A C 1
ATOM 883 O O . THR A 1 112 ? -6.590 -0.013 -14.313 1.00 63.66 112 THR A O 1
ATOM 886 N N . THR A 1 113 ? -5.349 1.662 -13.458 1.00 59.03 113 THR A N 1
ATOM 887 C CA . THR A 1 113 ? -4.087 0.929 -13.304 1.00 59.03 113 THR A CA 1
ATOM 888 C C . THR A 1 113 ? -3.168 1.648 -12.317 1.00 59.03 113 THR A C 1
ATOM 890 O O . THR A 1 113 ? -2.852 2.823 -12.498 1.00 59.03 113 THR A O 1
ATOM 893 N N . LEU A 1 114 ? -2.629 0.924 -11.335 1.00 70.50 114 LEU A N 1
ATOM 894 C CA . LEU A 1 114 ? -1.476 1.358 -10.534 1.00 70.50 114 LEU A CA 1
ATOM 895 C C . LEU A 1 114 ? -0.155 1.235 -11.317 1.00 70.50 114 LEU A C 1
ATOM 897 O O . LEU A 1 114 ? 0.896 1.067 -10.716 1.00 70.50 114 LEU A O 1
ATOM 901 N N . SER A 1 115 ? -0.195 1.325 -12.651 1.00 66.94 115 SER A N 1
ATOM 902 C CA . SER A 1 115 ? 0.879 0.961 -13.596 1.00 66.94 115 SER A CA 1
ATOM 903 C C . SER A 1 115 ? 2.212 1.678 -13.379 1.00 66.94 115 SER A C 1
ATOM 905 O O . SER A 1 115 ? 3.219 1.286 -13.957 1.00 66.94 115 SER A O 1
ATOM 907 N N . ASN A 1 116 ? 2.220 2.735 -12.571 1.00 76.69 116 ASN A N 1
ATOM 908 C CA . ASN A 1 116 ? 3.415 3.489 -12.206 1.00 76.69 116 ASN A CA 1
ATOM 909 C C . ASN A 1 116 ? 4.109 2.943 -10.944 1.00 76.69 116 ASN A C 1
ATOM 911 O O . ASN A 1 116 ? 5.117 3.504 -10.512 1.00 76.69 116 ASN A O 1
ATOM 915 N N . PHE A 1 117 ? 3.566 1.888 -10.337 1.00 83.06 117 PHE A N 1
ATOM 916 C CA . PHE A 1 117 ? 4.100 1.218 -9.161 1.00 83.06 117 PHE A CA 1
ATOM 917 C C . PHE A 1 117 ? 4.263 -0.273 -9.455 1.00 83.06 117 PHE A C 1
ATOM 919 O O . PHE A 1 117 ? 3.334 -0.921 -9.923 1.00 83.06 117 PHE A O 1
ATOM 926 N N . ASP A 1 118 ? 5.426 -0.823 -9.117 1.00 87.06 118 ASP A N 1
ATOM 927 C CA . ASP A 1 118 ? 5.704 -2.261 -9.205 1.00 87.06 118 ASP A CA 1
ATOM 928 C C . ASP A 1 118 ? 5.217 -3.008 -7.953 1.00 87.06 118 ASP A C 1
ATOM 930 O O . ASP A 1 118 ? 5.037 -4.222 -7.954 1.00 87.06 118 ASP A O 1
ATOM 934 N N . ALA A 1 119 ? 5.043 -2.284 -6.843 1.00 90.25 119 ALA A N 1
ATOM 935 C CA . ALA A 1 119 ? 4.598 -2.852 -5.580 1.00 90.25 119 ALA A CA 1
ATOM 936 C C . ALA A 1 119 ? 3.919 -1.813 -4.678 1.00 90.25 119 ALA A C 1
ATOM 938 O O . ALA A 1 119 ? 4.147 -0.604 -4.784 1.00 90.25 119 ALA A O 1
ATOM 939 N N . ILE A 1 120 ? 3.158 -2.306 -3.703 1.00 90.62 120 ILE A N 1
ATOM 940 C CA . ILE A 1 120 ? 2.633 -1.534 -2.577 1.00 90.62 120 ILE A CA 1
ATOM 941 C C . ILE A 1 120 ? 3.248 -2.061 -1.279 1.00 90.62 120 ILE A C 1
ATOM 943 O O . ILE A 1 120 ? 3.146 -3.243 -0.966 1.00 90.62 120 ILE A O 1
ATOM 947 N N . ASN A 1 121 ? 3.853 -1.180 -0.488 1.00 93.38 121 ASN A N 1
ATOM 948 C CA . ASN A 1 121 ? 4.360 -1.472 0.848 1.00 93.38 121 ASN A CA 1
ATOM 949 C C . ASN A 1 121 ? 3.440 -0.847 1.899 1.00 93.38 121 ASN A C 1
ATOM 951 O O . ASN A 1 121 ? 3.436 0.370 2.101 1.00 93.38 121 ASN A O 1
ATOM 955 N N . PHE A 1 122 ? 2.679 -1.687 2.589 1.00 92.56 122 PHE A N 1
ATOM 956 C CA . PHE A 1 122 ? 1.853 -1.280 3.715 1.00 92.56 122 PHE A CA 1
ATOM 957 C C . PHE A 1 122 ? 2.682 -1.277 4.991 1.00 92.56 122 PHE A C 1
ATOM 959 O O . PHE A 1 122 ? 3.285 -2.290 5.334 1.00 92.56 122 PHE A O 1
ATOM 966 N N . GLN A 1 123 ? 2.689 -0.155 5.707 1.00 92.00 123 GLN A N 1
ATOM 967 C CA . GLN A 1 123 ? 3.440 0.037 6.944 1.00 92.00 123 GLN A CA 1
ATOM 968 C C . GLN A 1 123 ? 2.488 0.380 8.083 1.00 92.00 123 GLN A C 1
ATOM 970 O O . GLN A 1 123 ? 1.824 1.415 8.054 1.00 92.00 123 GLN A O 1
ATOM 975 N N . LEU A 1 124 ? 2.448 -0.460 9.110 1.00 88.62 124 LEU A N 1
ATOM 976 C CA . LEU A 1 124 ? 1.716 -0.188 10.337 1.00 88.62 124 LEU A CA 1
ATOM 977 C C . LEU A 1 124 ? 2.614 0.566 11.314 1.00 88.62 124 LEU A C 1
ATOM 979 O O . LEU A 1 124 ? 3.625 0.033 11.777 1.00 88.62 124 LEU A O 1
ATOM 983 N N . ILE A 1 125 ? 2.230 1.800 11.630 1.00 85.62 125 ILE A N 1
ATOM 984 C CA . ILE A 1 125 ? 2.953 2.677 12.549 1.00 85.62 125 ILE A CA 1
ATOM 985 C C . ILE A 1 125 ? 2.089 2.858 13.799 1.00 85.62 125 ILE A C 1
ATOM 987 O O . ILE A 1 125 ? 1.296 3.791 13.911 1.00 85.62 125 ILE A O 1
ATOM 991 N N . SER A 1 126 ? 2.224 1.919 14.735 1.00 78.12 126 SER A N 1
ATOM 992 C CA . SER A 1 126 ? 1.628 1.988 16.073 1.00 78.12 126 SER A CA 1
ATOM 993 C C . SER A 1 126 ? 2.613 2.605 17.072 1.00 78.12 126 SER A C 1
ATOM 995 O O . SER A 1 126 ? 3.822 2.401 16.944 1.00 78.12 126 SER A O 1
ATOM 997 N N . HIS A 1 127 ? 2.115 3.299 18.098 1.00 65.31 127 HIS A N 1
ATOM 998 C CA . HIS A 1 127 ? 2.957 3.880 19.152 1.00 65.31 127 HIS A CA 1
ATOM 999 C C . HIS A 1 127 ? 3.932 2.850 19.760 1.00 65.31 127 HIS A C 1
ATOM 1001 O O . HIS A 1 127 ? 3.537 1.743 20.122 1.00 65.31 127 HIS A O 1
ATOM 1007 N N . ASN A 1 128 ? 5.207 3.240 19.891 1.00 55.97 128 ASN A N 1
ATOM 1008 C CA . ASN A 1 128 ? 6.267 2.526 20.620 1.00 55.97 128 ASN A CA 1
ATOM 1009 C C . ASN A 1 128 ? 6.568 1.072 20.190 1.00 55.97 128 ASN A C 1
ATOM 1011 O O . ASN A 1 128 ? 7.175 0.327 20.959 1.00 55.97 128 ASN A O 1
ATOM 1015 N N . LYS A 1 129 ? 6.207 0.658 18.968 1.00 63.03 129 LYS A N 1
ATOM 1016 C CA . LYS A 1 129 ? 6.572 -0.662 18.421 1.00 63.03 129 LYS A CA 1
ATOM 1017 C C . LYS A 1 129 ? 7.419 -0.555 17.158 1.00 63.03 129 LYS A C 1
ATOM 1019 O O . LYS A 1 129 ? 7.433 0.469 16.480 1.00 63.03 129 LYS A O 1
ATOM 1024 N N . GLN A 1 130 ? 8.119 -1.647 16.845 1.00 71.88 130 GLN A N 1
ATOM 1025 C CA . GLN A 1 130 ? 8.749 -1.823 15.540 1.00 71.88 130 GLN A CA 1
ATOM 1026 C C . GLN A 1 130 ? 7.697 -1.698 14.432 1.00 71.88 130 GLN A C 1
ATOM 1028 O O . GLN A 1 130 ? 6.587 -2.219 14.560 1.00 71.88 130 GLN A O 1
ATOM 1033 N N . ILE A 1 131 ? 8.064 -1.006 13.351 1.00 81.75 131 ILE A N 1
ATOM 1034 C CA . ILE A 1 131 ? 7.223 -0.869 12.160 1.00 81.75 131 ILE A CA 1
ATOM 1035 C C . ILE A 1 131 ? 6.986 -2.269 11.589 1.00 81.75 131 ILE A C 1
ATOM 1037 O O . ILE A 1 131 ? 7.939 -2.960 11.234 1.00 81.75 131 ILE A O 1
ATOM 1041 N N . GLN A 1 132 ? 5.719 -2.675 11.503 1.00 85.56 132 GLN A N 1
ATOM 1042 C CA . GLN A 1 132 ? 5.318 -3.900 10.809 1.00 85.56 132 GLN A CA 1
ATOM 1043 C C . GLN A 1 132 ? 5.009 -3.549 9.356 1.00 85.56 132 GLN A C 1
ATOM 1045 O O . GLN A 1 132 ? 4.365 -2.529 9.099 1.00 85.56 132 GLN A O 1
ATOM 1050 N N . ASN A 1 133 ? 5.451 -4.372 8.406 1.00 90.88 133 ASN A N 1
ATOM 1051 C CA . ASN A 1 133 ? 5.231 -4.098 6.994 1.00 90.88 133 ASN A CA 1
ATOM 1052 C C . ASN A 1 133 ? 4.899 -5.343 6.167 1.00 90.88 133 ASN A C 1
ATOM 1054 O O . ASN A 1 133 ? 5.372 -6.440 6.452 1.00 90.88 133 ASN A O 1
ATOM 1058 N N . ILE A 1 134 ? 4.103 -5.146 5.116 1.00 92.19 134 ILE A N 1
ATOM 1059 C CA . ILE A 1 134 ? 3.795 -6.153 4.093 1.00 92.19 134 ILE A CA 1
ATOM 1060 C C . ILE A 1 134 ? 3.989 -5.507 2.724 1.00 92.19 134 ILE A C 1
ATOM 1062 O O . ILE A 1 134 ? 3.514 -4.396 2.493 1.00 92.19 134 ILE A O 1
ATOM 1066 N N . ILE A 1 135 ? 4.679 -6.208 1.825 1.00 91.12 135 ILE A N 1
ATOM 1067 C CA . ILE A 1 135 ? 4.867 -5.794 0.433 1.00 91.12 135 ILE A CA 1
ATOM 1068 C C . ILE A 1 135 ? 3.997 -6.688 -0.449 1.00 91.12 135 ILE A C 1
ATOM 1070 O O . ILE A 1 135 ? 4.067 -7.910 -0.334 1.00 91.12 135 ILE A O 1
ATOM 1074 N N . LEU A 1 136 ? 3.181 -6.072 -1.299 1.00 89.06 136 LEU A N 1
ATOM 1075 C CA . LEU A 1 136 ? 2.365 -6.732 -2.314 1.00 89.06 136 LEU A CA 1
ATOM 1076 C C . LEU A 1 136 ? 2.860 -6.290 -3.692 1.00 89.06 136 LEU A C 1
ATOM 1078 O O . LEU A 1 136 ? 2.895 -5.090 -3.959 1.00 89.06 136 LEU A O 1
ATOM 1082 N N . GLU A 1 137 ? 3.250 -7.237 -4.540 1.00 87.88 137 GLU A N 1
ATOM 1083 C CA . GLU A 1 137 ? 3.595 -6.969 -5.944 1.00 87.88 137 GLU A CA 1
ATOM 1084 C C . GLU A 1 137 ? 2.314 -6.744 -6.770 1.00 87.88 137 GLU A C 1
ATOM 1086 O O . GLU A 1 137 ? 1.251 -7.267 -6.408 1.00 87.88 137 GLU A O 1
ATOM 1091 N N . LEU A 1 138 ? 2.403 -5.906 -7.809 1.00 78.56 138 LEU A N 1
ATOM 1092 C CA . LEU A 1 138 ? 1.273 -5.453 -8.634 1.00 78.56 138 LEU A CA 1
ATOM 1093 C C . LEU A 1 138 ? 1.276 -6.047 -10.044 1.00 78.56 138 LEU A C 1
ATOM 1095 O O . LEU A 1 138 ? 2.372 -6.219 -10.618 1.00 78.56 138 LEU A O 1
#

Foldseek 3Di:
DPDPPPPPPPPPPVVPPPPPDPPPPPDPPPQPVVVQVCCQVVVQLVPQLPDPQWDKHWDKDKDWDADPVGDIDIAIEIEIETEGPDLPPDPDPVVQVVSVVSSVVSCVVVPVDPPSHQWYKYWYDYPPDDIDIDIGGD

Secondary structure (DSSP, 8-state):
---SSSSSSSSSGGGSS---------------HHHHHHHHH-HHHHHHS--TTEEEEEEEEEEEEE-TTS-EEEEEEEEEEEEESS--TT--HHHHHHHHHHHHHHHHHH-S--TT-SEEEEEE--TTSPPEEEEEE-

Radius of gyration: 26.06 Å; chains: 1; bounding box: 87×25×56 Å

Sequence (138 aa):
MNFIKSLFLFTIFCQLVSCNLLPSKIQPQTADLGEAIKMNTNKEVMSKVTRKDSLVNFSYQSKISTSIFGGSSSSHTLIVKLFPFENSEFTSNTYLQTRSSEIKNVLDQEMTTLSNFDAINFQLISHNKQIQNIILEL